Protein AF-A0AAQ4RNY3-F1 (afdb_monomer_lite)

Secondary structure (DSSP, 8-state):
---TT-----PPTT--HHHHHHHHHHHHHHHHHHHHT--SS---------TT-HHHHHHHHHHHHHHHHHHHHHHTT--

Sequence (79 aa):
MITDIQNESLPEPGEDPRVTRAKYFIRDEFLRISTASGDGRHYCYPHFTCAVDTENIRRVFNDCRDIIQRMHLRQYELL

pLDDT: mean 80.95, std 14.65, range [36.81, 96.31]

Structure (mmCIF, N/CA/C/O backbone):
data_AF-A0AAQ4RNY3-F1
#
_entry.id   AF-A0AAQ4RNY3-F1
#
loop_
_atom_site.group_PDB
_atom_site.id
_atom_site.type_symbol
_atom_site.label_atom_id
_atom_site.label_alt_id
_atom_site.label_comp_id
_atom_site.label_asym_id
_atom_site.label_entity_id
_atom_site.label_seq_id
_atom_site.pdbx_PDB_ins_code
_atom_site.Cartn_x
_atom_site.Cartn_y
_atom_site.Cartn_z
_atom_site.occupancy
_atom_site.B_iso_or_equiv
_atom_site.auth_seq_id
_atom_site.auth_comp_id
_atom_site.auth_asym_id
_atom_site.auth_atom_id
_atom_site.pdbx_PDB_model_num
ATOM 1 N N . MET A 1 1 ? -7.146 -9.409 17.938 1.00 36.81 1 MET A N 1
ATOM 2 C CA . MET A 1 1 ? -6.155 -9.904 16.959 1.00 36.81 1 MET A CA 1
ATOM 3 C C . MET A 1 1 ? -6.614 -9.418 15.589 1.00 36.81 1 MET A C 1
ATOM 5 O O . MET A 1 1 ? -7.294 -10.143 14.885 1.00 36.81 1 MET A O 1
ATOM 9 N N . ILE A 1 2 ? -6.382 -8.139 15.285 1.00 37.09 2 ILE A N 1
ATOM 10 C CA . ILE A 1 2 ? -6.786 -7.532 14.010 1.00 37.09 2 ILE A CA 1
ATOM 11 C C . ILE A 1 2 ? -5.500 -7.088 13.325 1.00 37.09 2 ILE A C 1
ATOM 13 O O . ILE A 1 2 ? -4.860 -6.129 13.750 1.00 37.09 2 ILE A O 1
ATOM 17 N N . THR A 1 3 ? -5.115 -7.843 12.305 1.00 38.59 3 THR A N 1
ATOM 18 C CA . THR A 1 3 ? -4.005 -7.598 11.375 1.00 38.59 3 THR A CA 1
ATOM 19 C C . THR A 1 3 ? -4.418 -6.699 10.193 1.00 38.59 3 THR A C 1
ATOM 21 O O . THR A 1 3 ? -3.648 -6.517 9.257 1.00 38.59 3 THR A O 1
ATOM 24 N N . ASP A 1 4 ? -5.609 -6.092 10.220 1.00 39.50 4 ASP A N 1
ATOM 25 C CA . ASP A 1 4 ? -6.302 -5.562 9.029 1.00 39.50 4 ASP A CA 1
ATOM 26 C C . ASP A 1 4 ? -5.942 -4.143 8.565 1.00 39.50 4 ASP A C 1
ATOM 28 O O . ASP A 1 4 ? -6.828 -3.395 8.155 1.00 39.50 4 ASP A O 1
ATOM 32 N N . ILE A 1 5 ? -4.661 -3.767 8.583 1.00 44.62 5 ILE A N 1
ATOM 33 C CA . ILE A 1 5 ? -4.108 -2.855 7.556 1.00 44.62 5 ILE A CA 1
ATOM 34 C C . ILE A 1 5 ? -2.634 -3.214 7.302 1.00 44.62 5 ILE A C 1
ATOM 36 O O . ILE A 1 5 ? -1.769 -2.349 7.189 1.00 44.62 5 ILE A O 1
ATOM 40 N N . GLN A 1 6 ? -2.300 -4.504 7.228 1.00 47.81 6 GLN A N 1
ATOM 41 C CA . GLN A 1 6 ? -1.226 -4.857 6.312 1.00 47.81 6 GLN A CA 1
ATOM 42 C C . GLN A 1 6 ? -1.869 -4.824 4.935 1.00 47.81 6 GLN A C 1
ATOM 44 O O . GLN A 1 6 ? -2.599 -5.736 4.562 1.00 47.81 6 GLN A O 1
ATOM 49 N N . ASN A 1 7 ? -1.644 -3.736 4.198 1.00 49.69 7 ASN A N 1
ATOM 50 C CA . ASN A 1 7 ? -1.679 -3.828 2.751 1.00 49.69 7 ASN A CA 1
ATOM 51 C C . ASN A 1 7 ? -0.599 -4.864 2.413 1.00 49.69 7 ASN A C 1
ATOM 53 O O . ASN A 1 7 ? 0.586 -4.526 2.322 1.00 49.69 7 ASN A O 1
ATOM 57 N N . GLU A 1 8 ? -0.974 -6.149 2.387 1.00 51.69 8 GLU A N 1
ATOM 58 C CA . GLU A 1 8 ? -0.175 -7.189 1.763 1.00 51.69 8 GLU A CA 1
ATOM 59 C C . GLU A 1 8 ? -0.089 -6.768 0.307 1.00 51.69 8 GLU A C 1
ATOM 61 O O . GLU A 1 8 ? -0.932 -7.089 -0.526 1.00 51.69 8 GLU A O 1
ATOM 66 N N . SER A 1 9 ? 0.907 -5.931 0.039 1.00 61.84 9 SER A N 1
ATOM 67 C CA . SER A 1 9 ? 1.333 -5.556 -1.289 1.00 61.84 9 SER A CA 1
ATOM 68 C C . SER A 1 9 ? 1.853 -6.839 -1.896 1.00 61.84 9 SER A C 1
ATOM 70 O O . SER A 1 9 ? 3.032 -7.186 -1.769 1.00 61.84 9 SER A O 1
ATOM 72 N N . LEU A 1 10 ? 0.919 -7.601 -2.465 1.00 68.50 10 LEU A N 1
ATOM 73 C CA . LEU A 1 10 ? 1.207 -8.824 -3.181 1.00 68.50 10 LEU A CA 1
ATOM 74 C C . LEU A 1 10 ? 2.397 -8.549 -4.106 1.00 68.50 10 LEU A C 1
ATOM 76 O O . LEU A 1 10 ? 2.519 -7.429 -4.619 1.00 68.50 10 LEU A O 1
ATOM 80 N N . PRO A 1 11 ? 3.308 -9.521 -4.273 1.00 77.94 11 PRO A N 1
ATOM 81 C CA . PRO A 1 11 ? 4.414 -9.367 -5.201 1.00 77.94 11 PRO A CA 1
ATOM 82 C C . PRO A 1 11 ? 3.876 -8.830 -6.525 1.00 77.94 11 PRO A C 1
ATOM 84 O O . PRO A 1 11 ? 2.876 -9.342 -7.037 1.00 77.94 11 PRO A O 1
ATOM 87 N N . GLU A 1 12 ? 4.498 -7.768 -7.036 1.00 83.44 12 GLU A N 1
ATOM 88 C CA . GLU A 1 12 ? 4.064 -7.179 -8.300 1.00 83.44 12 GLU A CA 1
ATOM 89 C C . GLU A 1 12 ? 4.117 -8.267 -9.390 1.00 83.44 12 GLU A C 1
ATOM 91 O O . GLU A 1 12 ? 5.013 -9.122 -9.352 1.00 83.44 12 GLU A O 1
ATOM 96 N N . PRO A 1 13 ? 3.180 -8.299 -10.355 1.00 86.69 13 PRO A N 1
ATOM 97 C CA . PRO A 1 13 ? 3.180 -9.325 -11.390 1.00 86.69 13 PRO A CA 1
ATOM 98 C C . PRO A 1 13 ? 4.531 -9.393 -12.117 1.00 86.69 13 PRO A C 1
ATOM 100 O O . PRO A 1 13 ? 4.976 -8.420 -12.721 1.00 86.69 13 PRO A O 1
ATOM 103 N N . GLY A 1 14 ? 5.186 -10.554 -12.060 1.00 90.44 14 GLY A N 1
ATOM 104 C CA . GLY A 1 14 ? 6.506 -10.760 -12.666 1.00 90.44 14 GLY A CA 1
ATOM 105 C C . GLY A 1 14 ? 7.696 -10.276 -11.827 1.00 90.44 14 GLY A C 1
ATOM 106 O O . GLY A 1 14 ? 8.820 -10.290 -12.326 1.00 90.44 14 GLY A O 1
ATOM 107 N N . GLU A 1 15 ? 7.488 -9.871 -10.571 1.00 91.06 15 GLU A N 1
ATOM 108 C CA . GLU A 1 15 ? 8.573 -9.525 -9.652 1.00 91.06 15 GLU A CA 1
ATOM 109 C C . GLU A 1 15 ? 9.469 -10.741 -9.367 1.00 91.06 15 GLU A C 1
ATOM 111 O O . GLU A 1 15 ? 8.999 -11.842 -9.072 1.00 91.06 15 GLU A O 1
ATOM 116 N N . ASP A 1 16 ? 10.786 -10.537 -9.448 1.00 95.88 16 ASP A N 1
ATOM 117 C CA . ASP A 1 16 ? 11.764 -11.571 -9.118 1.00 95.88 16 ASP A CA 1
ATOM 118 C C . ASP A 1 16 ? 11.601 -11.986 -7.640 1.00 95.88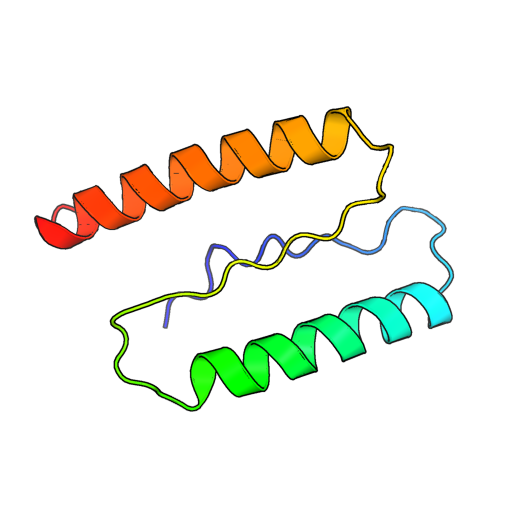 16 ASP A C 1
ATOM 120 O O . ASP A 1 16 ? 11.680 -11.123 -6.757 1.00 95.88 16 ASP A O 1
ATOM 124 N N . PRO A 1 17 ? 11.467 -13.290 -7.326 1.00 94.62 17 PRO A N 1
ATOM 125 C CA . PRO A 1 17 ? 11.325 -13.762 -5.949 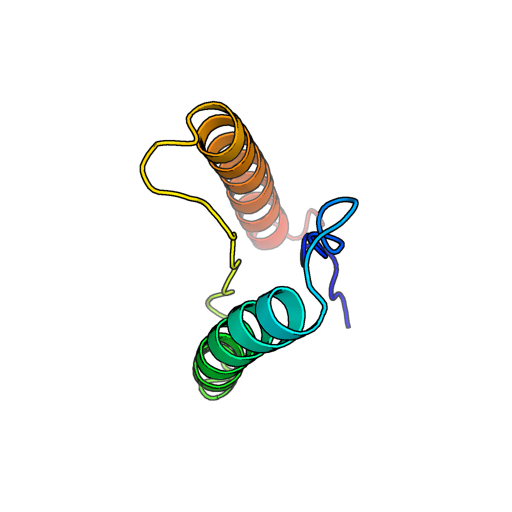1.00 94.62 17 PRO A CA 1
ATOM 126 C C . PRO A 1 17 ? 12.428 -13.276 -4.998 1.00 94.62 17 PRO A C 1
ATOM 128 O O . PRO A 1 17 ? 12.202 -13.137 -3.795 1.00 94.62 17 PRO A O 1
ATOM 131 N N . ARG A 1 18 ? 13.634 -12.995 -5.509 1.00 96.12 18 ARG A N 1
ATOM 132 C CA . ARG A 1 18 ? 14.745 -12.433 -4.726 1.00 96.12 18 ARG A CA 1
ATOM 133 C C . ARG A 1 18 ? 14.483 -10.984 -4.328 1.00 96.12 18 ARG A C 1
ATOM 135 O O . ARG A 1 18 ? 14.823 -10.607 -3.209 1.00 96.12 18 ARG A O 1
ATOM 142 N N . VAL A 1 19 ? 13.867 -10.198 -5.212 1.00 94.75 19 VAL A N 1
ATOM 143 C CA . VAL A 1 19 ? 13.451 -8.815 -4.937 1.00 94.75 19 VAL A CA 1
ATOM 144 C C . VAL A 1 19 ? 12.331 -8.815 -3.906 1.00 94.75 19 VAL A C 1
ATOM 146 O O . VAL A 1 19 ? 12.445 -8.114 -2.899 1.00 94.75 19 VAL A O 1
ATOM 149 N N . THR A 1 20 ? 11.318 -9.670 -4.084 1.00 92.88 20 THR A N 1
ATOM 150 C CA . THR A 1 20 ? 10.249 -9.853 -3.094 1.00 92.88 20 THR A CA 1
ATOM 151 C C . THR A 1 20 ? 10.834 -10.225 -1.733 1.00 92.88 20 THR A C 1
ATOM 153 O O . THR A 1 20 ? 10.563 -9.565 -0.733 1.00 92.88 20 THR A O 1
ATOM 156 N N . ARG A 1 21 ? 11.719 -11.225 -1.676 1.00 94.06 21 ARG A N 1
ATOM 157 C CA . ARG A 1 21 ? 12.359 -11.638 -0.421 1.00 94.06 21 ARG A CA 1
ATOM 158 C C . ARG A 1 21 ? 13.152 -10.503 0.229 1.00 94.06 21 ARG A C 1
ATOM 160 O O . ARG A 1 21 ? 13.066 -10.327 1.440 1.00 94.06 21 ARG A O 1
ATOM 167 N N . ALA A 1 22 ? 13.913 -9.736 -0.551 1.00 96.31 22 ALA A N 1
ATOM 168 C CA . ALA A 1 22 ? 14.728 -8.642 -0.032 1.00 96.31 22 ALA A CA 1
ATOM 169 C C . ALA A 1 22 ? 13.878 -7.497 0.543 1.00 96.31 22 ALA A C 1
ATOM 171 O O . ALA A 1 22 ? 14.132 -7.061 1.667 1.00 96.31 22 ALA A O 1
ATOM 172 N N . LYS A 1 23 ? 12.850 -7.027 -0.182 1.00 92.44 23 LYS A N 1
ATOM 173 C CA . LYS A 1 23 ? 12.006 -5.916 0.292 1.00 92.44 23 LYS A CA 1
ATOM 174 C C . LYS A 1 23 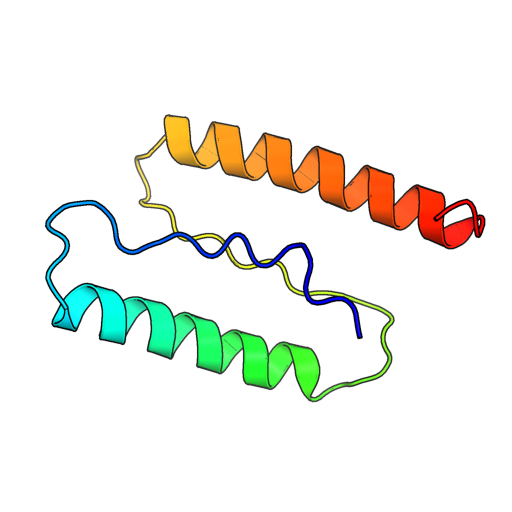? 11.214 -6.295 1.549 1.00 92.44 23 LYS A C 1
ATOM 176 O O . LYS A 1 23 ? 11.124 -5.499 2.482 1.00 92.44 23 LYS A O 1
ATOM 181 N N . TYR A 1 24 ? 10.715 -7.530 1.612 1.00 93.44 24 TYR A N 1
ATOM 182 C CA . TYR A 1 24 ? 9.984 -8.038 2.772 1.00 93.44 24 TYR A CA 1
ATOM 183 C C . TYR A 1 24 ? 10.888 -8.268 3.986 1.00 93.44 24 TYR A C 1
ATOM 185 O O . TYR A 1 24 ? 10.499 -7.908 5.091 1.00 93.44 24 TYR A O 1
ATOM 193 N N . PHE A 1 25 ? 12.120 -8.747 3.790 1.00 95.31 25 PHE A N 1
ATOM 194 C CA . PHE A 1 25 ? 13.101 -8.837 4.875 1.00 95.31 25 PHE A CA 1
ATOM 195 C C . PHE A 1 25 ? 13.338 -7.475 5.545 1.00 95.31 25 PHE A C 1
ATOM 197 O O . PHE A 1 25 ? 13.277 -7.366 6.766 1.00 95.31 25 PHE A O 1
ATOM 204 N N . ILE A 1 26 ? 13.546 -6.417 4.751 1.00 95.44 26 ILE A N 1
ATOM 205 C CA . ILE A 1 26 ? 13.743 -5.059 5.281 1.00 95.44 26 ILE A CA 1
ATOM 206 C C . ILE A 1 26 ? 12.502 -4.601 6.057 1.00 95.44 26 ILE A C 1
ATOM 208 O O . ILE A 1 26 ? 12.631 -4.119 7.180 1.00 95.44 26 ILE A O 1
ATOM 212 N N . ARG A 1 27 ? 11.300 -4.775 5.489 1.00 93.50 27 ARG A N 1
ATOM 213 C CA . ARG A 1 27 ? 10.030 -4.445 6.158 1.00 93.50 27 ARG A CA 1
ATOM 214 C C . ARG A 1 27 ? 9.911 -5.137 7.516 1.00 93.50 27 ARG A C 1
ATOM 216 O O . ARG A 1 27 ? 9.550 -4.492 8.498 1.00 93.50 27 ARG A O 1
ATOM 223 N N . ASP A 1 28 ? 10.205 -6.430 7.565 1.00 92.56 28 ASP A N 1
ATOM 224 C CA . ASP A 1 28 ? 10.028 -7.247 8.764 1.00 92.56 28 ASP A CA 1
ATOM 225 C C . ASP A 1 28 ? 10.992 -6.833 9.881 1.00 92.56 28 ASP A C 1
ATOM 227 O O . ASP A 1 28 ? 10.603 -6.822 11.048 1.00 92.56 28 ASP A O 1
ATOM 231 N N . GLU A 1 29 ? 12.203 -6.382 9.544 1.00 95.00 29 GLU A N 1
ATOM 232 C CA . GLU A 1 29 ? 13.129 -5.805 10.523 1.00 95.00 29 GLU A CA 1
ATOM 233 C C . GLU A 1 29 ? 12.589 -4.512 11.157 1.00 95.00 29 GLU A C 1
ATOM 235 O O . GLU A 1 29 ? 12.696 -4.329 12.373 1.00 95.00 29 GLU A O 1
ATOM 240 N N . PHE A 1 30 ? 11.938 -3.639 10.380 1.00 90.31 30 PHE A N 1
ATOM 241 C CA . PHE A 1 30 ? 11.260 -2.459 10.934 1.00 90.31 30 PHE A CA 1
ATOM 242 C C . PHE A 1 30 ? 10.051 -2.843 11.790 1.00 90.31 30 PHE A C 1
ATOM 244 O O . PHE A 1 30 ? 9.869 -2.297 12.883 1.00 90.31 30 PHE A O 1
ATOM 251 N N . LEU A 1 31 ? 9.244 -3.802 11.328 1.00 88.88 31 LEU A N 1
ATOM 252 C CA . LEU A 1 31 ? 8.083 -4.276 12.077 1.00 88.88 31 LEU A CA 1
ATOM 253 C C . LEU A 1 31 ? 8.499 -4.879 13.420 1.00 88.88 31 LEU A C 1
ATOM 255 O O . LEU A 1 31 ? 7.905 -4.526 14.438 1.00 88.88 31 LEU A O 1
ATOM 259 N N . ARG A 1 32 ? 9.569 -5.683 13.443 1.00 89.62 32 ARG A N 1
ATOM 260 C CA . ARG A 1 32 ? 10.145 -6.275 14.657 1.00 89.62 32 ARG A CA 1
ATOM 261 C C . ARG A 1 32 ? 10.467 -5.219 15.713 1.00 89.62 32 ARG A C 1
ATOM 263 O O . ARG A 1 32 ? 10.167 -5.425 16.887 1.00 89.62 32 ARG A O 1
ATOM 270 N N . ILE A 1 33 ? 11.040 -4.085 15.304 1.00 89.31 33 ILE A N 1
ATOM 271 C CA . ILE A 1 33 ? 11.315 -2.952 16.201 1.00 89.31 33 ILE A CA 1
ATOM 272 C C . ILE A 1 33 ? 10.006 -2.296 16.648 1.00 89.31 33 ILE A C 1
ATOM 274 O O . ILE A 1 33 ? 9.818 -2.049 17.838 1.00 89.31 33 ILE A O 1
ATOM 278 N N . SER A 1 34 ? 9.084 -2.044 15.715 1.00 84.88 34 SER A N 1
ATOM 279 C CA . SER A 1 34 ? 7.822 -1.355 16.009 1.00 84.88 34 SER A CA 1
ATOM 280 C C . SER A 1 34 ? 6.943 -2.100 17.019 1.00 84.88 34 SER A C 1
ATOM 282 O O . SER A 1 34 ? 6.262 -1.472 17.826 1.00 84.88 34 SER A O 1
ATOM 284 N N . THR A 1 35 ? 6.993 -3.434 17.023 1.00 83.56 35 THR A N 1
ATOM 285 C CA . THR A 1 35 ? 6.210 -4.274 17.937 1.00 83.56 35 THR A CA 1
ATOM 286 C C . THR A 1 35 ? 6.912 -4.545 19.265 1.00 83.56 35 THR A C 1
ATOM 288 O O . THR A 1 35 ? 6.258 -4.982 20.207 1.00 83.56 35 THR A O 1
ATOM 291 N N . ALA A 1 36 ? 8.222 -4.292 19.374 1.00 83.19 36 ALA A N 1
ATOM 292 C CA . ALA A 1 36 ? 8.995 -4.594 20.582 1.00 83.19 36 ALA A CA 1
ATOM 293 C C . ALA A 1 36 ? 8.588 -3.732 21.791 1.00 83.19 36 ALA A C 1
ATOM 295 O O . ALA A 1 36 ? 8.655 -4.200 22.925 1.00 83.19 36 ALA A O 1
ATOM 296 N N . SER A 1 37 ? 8.141 -2.493 21.556 1.00 72.38 37 SER A N 1
ATOM 297 C CA . SER A 1 37 ? 7.722 -1.565 22.618 1.00 72.38 37 SER A CA 1
ATOM 298 C C . SER A 1 37 ? 6.315 -1.852 23.163 1.00 72.38 37 SER A C 1
ATOM 300 O O . SER A 1 37 ? 6.011 -1.424 24.272 1.00 72.38 37 SER A O 1
ATOM 302 N N . GLY A 1 38 ? 5.473 -2.580 22.414 1.00 63.75 38 GLY A N 1
ATOM 303 C CA . GLY A 1 38 ? 4.273 -3.297 22.882 1.00 63.75 38 GLY A CA 1
ATOM 304 C C . GLY A 1 38 ? 3.146 -2.516 23.574 1.00 63.75 38 GLY A C 1
ATOM 305 O O . GLY A 1 38 ? 2.120 -3.109 23.887 1.00 63.75 38 GLY A O 1
ATOM 306 N N . ASP A 1 39 ? 3.289 -1.215 23.813 1.00 70.94 39 ASP A N 1
ATOM 307 C CA . ASP A 1 39 ? 2.334 -0.427 24.602 1.00 70.94 39 ASP A CA 1
ATOM 308 C C . ASP A 1 39 ? 1.007 -0.134 23.877 1.00 70.94 39 ASP A C 1
ATOM 310 O O . ASP A 1 39 ? 0.096 0.446 24.466 1.00 70.94 39 ASP A O 1
ATOM 314 N N . GLY A 1 40 ? 0.893 -0.524 22.602 1.00 68.44 40 GLY A N 1
ATOM 315 C CA . GLY A 1 40 ? -0.311 -0.361 21.786 1.00 68.44 40 GLY A CA 1
ATOM 316 C C . GLY A 1 40 ? -0.683 1.096 21.498 1.00 68.44 40 GLY A C 1
ATOM 317 O O . GLY A 1 40 ? -1.758 1.344 20.950 1.00 68.44 40 GLY A O 1
ATOM 318 N N . ARG A 1 41 ? 0.181 2.062 21.851 1.00 72.81 41 ARG A N 1
ATOM 319 C CA . ARG A 1 41 ? -0.088 3.499 21.678 1.00 72.81 41 ARG A CA 1
ATOM 320 C C . ARG A 1 41 ? 0.148 3.969 20.249 1.00 72.81 41 ARG A C 1
ATOM 322 O O . ARG A 1 41 ? -0.479 4.929 19.808 1.00 72.81 41 ARG A O 1
ATOM 329 N N . HIS A 1 42 ? 1.027 3.286 19.519 1.00 76.56 42 HIS A N 1
ATOM 330 C CA . HIS A 1 42 ? 1.368 3.612 18.140 1.00 76.56 42 HIS A CA 1
ATOM 331 C C . HIS A 1 42 ? 1.419 2.348 17.282 1.00 76.56 42 HIS A C 1
ATOM 333 O O . HIS A 1 42 ? 1.838 1.287 17.738 1.00 76.56 42 HIS A O 1
ATOM 339 N N . TYR A 1 43 ? 1.002 2.484 16.026 1.00 79.88 43 TYR A N 1
ATOM 340 C CA . TYR A 1 43 ? 1.013 1.417 15.028 1.00 79.88 43 TYR A CA 1
ATOM 341 C C . TYR A 1 43 ? 1.930 1.818 13.871 1.00 79.88 43 TYR A C 1
ATOM 343 O O . TYR A 1 43 ? 1.982 2.991 13.496 1.00 79.88 43 TYR A O 1
ATOM 351 N N . CYS A 1 44 ? 2.649 0.847 13.308 1.00 84.94 44 CYS A N 1
ATOM 352 C CA . CYS A 1 44 ? 3.485 1.033 12.126 1.00 84.94 44 CYS A CA 1
ATOM 353 C C . CYS A 1 44 ? 2.756 0.493 10.889 1.00 84.94 44 CYS A C 1
ATOM 355 O O . CYS A 1 44 ? 2.327 -0.660 10.885 1.00 84.94 44 CYS A O 1
ATOM 357 N N . TYR A 1 45 ? 2.635 1.323 9.851 1.00 85.94 45 TYR A N 1
ATOM 358 C CA . TYR A 1 45 ? 1.973 0.989 8.587 1.00 8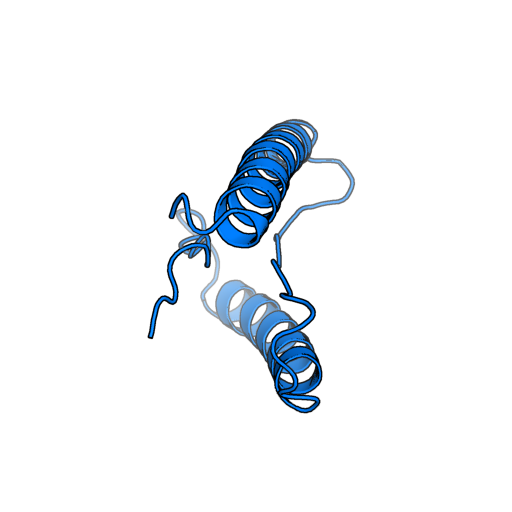5.94 45 TYR A CA 1
ATOM 359 C C . TYR A 1 45 ? 2.989 1.122 7.441 1.00 85.94 45 TYR A C 1
ATOM 361 O O . TYR A 1 45 ? 3.226 2.230 6.956 1.00 85.94 45 TYR A O 1
ATOM 369 N N . PRO A 1 46 ? 3.687 0.034 7.066 1.00 88.62 46 PRO A N 1
ATOM 370 C CA . PRO A 1 46 ? 4.722 0.093 6.042 1.00 88.62 46 PRO A CA 1
ATOM 371 C C . PRO A 1 46 ? 4.124 0.127 4.629 1.00 88.62 46 PRO A C 1
ATOM 373 O O . PRO A 1 46 ? 3.213 -0.635 4.314 1.00 88.62 46 PRO A O 1
ATOM 376 N N . HIS A 1 47 ? 4.712 0.944 3.752 1.00 87.50 47 HIS A N 1
ATOM 377 C CA . HIS A 1 47 ? 4.387 1.008 2.325 1.00 87.50 47 HIS A CA 1
ATOM 378 C C . HIS A 1 47 ? 5.663 0.862 1.486 1.00 87.50 47 HIS A C 1
ATOM 380 O O . HIS A 1 47 ? 6.682 1.484 1.793 1.00 87.50 47 HIS A O 1
ATOM 386 N N . PHE A 1 48 ? 5.615 0.065 0.415 1.00 88.50 48 PHE A N 1
ATOM 387 C CA . PHE A 1 48 ? 6.685 0.022 -0.584 1.00 88.50 48 PHE A CA 1
ATOM 388 C C . PHE A 1 48 ? 6.402 1.048 -1.681 1.00 88.50 48 PHE A C 1
ATOM 390 O O . PHE A 1 48 ? 5.355 0.994 -2.317 1.00 88.50 48 PHE A O 1
ATOM 397 N N . THR A 1 49 ? 7.353 1.944 -1.932 1.00 87.19 49 THR A N 1
ATOM 398 C CA . THR A 1 49 ? 7.293 2.940 -3.009 1.00 87.19 49 THR A CA 1
ATOM 399 C C . THR A 1 49 ? 8.654 3.041 -3.687 1.00 87.19 49 THR A C 1
ATOM 401 O O . THR A 1 49 ? 9.675 2.680 -3.096 1.00 87.19 49 THR A O 1
ATOM 404 N N . CYS A 1 50 ? 8.695 3.580 -4.905 1.00 84.31 50 CYS A N 1
ATOM 405 C CA . CYS A 1 50 ? 9.933 4.114 -5.465 1.00 84.31 50 CYS A CA 1
ATOM 406 C C . CYS A 1 50 ? 9.907 5.650 -5.438 1.00 84.31 50 CYS A C 1
ATOM 408 O O . CYS A 1 50 ? 8.847 6.260 -5.296 1.00 84.31 50 CYS A O 1
ATOM 410 N N . ALA A 1 51 ? 11.077 6.286 -5.544 1.00 81.69 51 ALA A N 1
ATOM 411 C CA . ALA A 1 51 ? 11.214 7.738 -5.381 1.00 81.69 51 ALA A CA 1
ATOM 412 C C . ALA A 1 51 ? 10.417 8.561 -6.411 1.00 81.69 51 ALA A C 1
ATOM 414 O O . ALA A 1 51 ? 10.122 9.727 -6.170 1.00 81.69 51 ALA A O 1
ATOM 415 N N . VAL A 1 52 ? 10.075 7.960 -7.553 1.00 88.00 52 VAL A N 1
ATOM 416 C CA . VAL A 1 52 ? 9.391 8.621 -8.674 1.00 88.00 52 VAL A CA 1
ATOM 417 C C . VAL A 1 52 ? 7.973 8.084 -8.919 1.00 88.00 52 VAL A C 1
ATOM 419 O O . VAL A 1 52 ? 7.314 8.511 -9.865 1.00 88.00 52 VAL A O 1
ATOM 422 N N . ASP A 1 53 ? 7.477 7.169 -8.079 1.00 82.06 53 ASP A N 1
ATOM 423 C CA . ASP A 1 53 ? 6.158 6.544 -8.249 1.00 82.06 53 ASP A CA 1
ATOM 424 C C . ASP A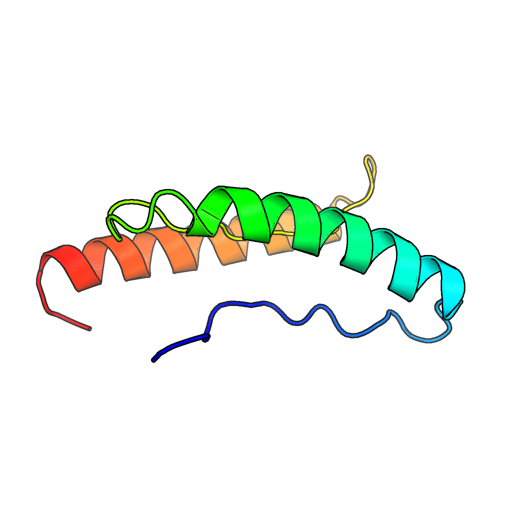 1 53 ? 5.036 7.418 -7.677 1.00 82.06 53 ASP A C 1
ATOM 426 O O . ASP A 1 53 ? 4.544 7.225 -6.567 1.00 82.06 53 ASP A O 1
ATOM 430 N N . THR A 1 54 ? 4.637 8.425 -8.449 1.00 86.31 54 THR A N 1
ATOM 431 C CA . THR A 1 54 ? 3.594 9.381 -8.042 1.00 86.31 54 THR A CA 1
ATOM 432 C C . THR A 1 54 ? 2.225 8.734 -7.801 1.00 86.31 54 THR A C 1
ATOM 434 O O . THR A 1 54 ? 1.470 9.202 -6.946 1.00 86.31 54 THR A O 1
ATOM 437 N N . GLU A 1 55 ? 1.908 7.641 -8.497 1.00 82.75 55 GLU A N 1
ATOM 438 C CA . GLU A 1 55 ? 0.639 6.925 -8.345 1.00 82.75 55 GLU A CA 1
ATOM 439 C C . GLU A 1 55 ? 0.625 6.078 -7.067 1.00 82.75 55 GLU A C 1
ATOM 441 O O . GLU A 1 55 ? -0.380 6.052 -6.353 1.00 82.75 55 GLU A O 1
ATOM 446 N N . ASN A 1 56 ? 1.747 5.449 -6.716 1.00 81.62 56 ASN A N 1
ATOM 447 C CA . ASN A 1 56 ? 1.906 4.788 -5.424 1.00 81.62 56 ASN A CA 1
ATOM 448 C C . ASN A 1 56 ? 1.832 5.798 -4.276 1.00 81.62 56 ASN A C 1
ATOM 450 O O . ASN A 1 56 ? 1.056 5.595 -3.346 1.00 81.62 56 ASN A O 1
ATOM 454 N N . ILE A 1 57 ? 2.499 6.953 -4.393 1.00 85.50 57 ILE A N 1
ATOM 455 C CA . ILE A 1 57 ? 2.390 8.024 -3.392 1.00 85.50 57 ILE A CA 1
ATOM 456 C C . ILE A 1 57 ? 0.934 8.468 -3.200 1.00 85.50 57 ILE A C 1
ATOM 458 O O . ILE A 1 57 ? 0.481 8.597 -2.062 1.00 85.50 57 ILE A O 1
ATOM 462 N N . ARG A 1 58 ? 0.152 8.625 -4.277 1.00 86.62 58 ARG A N 1
ATOM 463 C CA . ARG A 1 58 ? -1.285 8.933 -4.176 1.00 86.62 58 ARG A CA 1
ATOM 464 C C . ARG A 1 58 ? -2.051 7.877 -3.366 1.00 86.62 58 ARG A C 1
ATOM 466 O O . ARG A 1 58 ? -2.930 8.237 -2.583 1.00 86.62 58 ARG A O 1
ATOM 473 N N . ARG A 1 59 ? -1.732 6.590 -3.535 1.00 84.00 59 ARG A N 1
ATOM 474 C CA . ARG A 1 59 ? -2.342 5.488 -2.765 1.00 84.00 59 ARG A CA 1
ATOM 475 C C . ARG A 1 59 ? -1.925 5.529 -1.300 1.00 84.00 59 ARG A C 1
ATOM 477 O O . ARG A 1 59 ? -2.802 5.485 -0.449 1.00 84.00 59 ARG A O 1
ATOM 484 N N . VAL A 1 60 ? -0.640 5.742 -1.015 1.00 85.44 60 VAL A N 1
ATOM 485 C CA . VAL A 1 60 ? -0.135 5.922 0.357 1.00 85.44 60 VAL A CA 1
ATOM 486 C C . VAL A 1 60 ? -0.876 7.055 1.070 1.00 85.44 60 VAL A C 1
ATOM 488 O O . VAL A 1 60 ? -1.301 6.895 2.209 1.00 85.44 60 VAL A O 1
ATOM 491 N N . PHE A 1 61 ? -1.103 8.19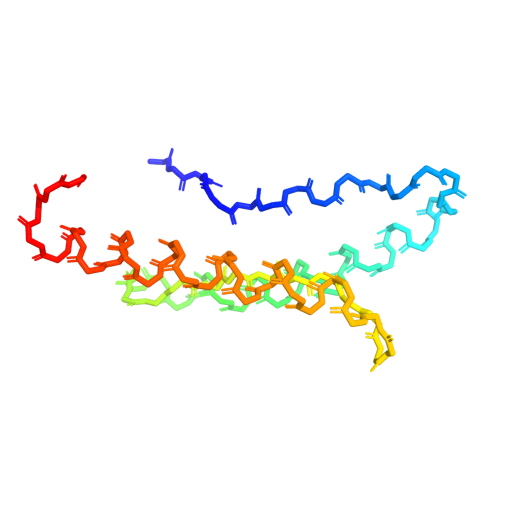0 0.402 1.00 87.75 61 PHE A N 1
ATOM 492 C CA . PHE A 1 61 ? -1.872 9.292 0.989 1.00 87.75 61 PHE A CA 1
ATOM 493 C C . PHE A 1 61 ? -3.331 8.921 1.293 1.00 87.75 61 PHE A C 1
ATOM 495 O O . PHE A 1 61 ? -3.858 9.341 2.326 1.00 87.75 61 PHE A O 1
ATOM 502 N N . ASN A 1 62 ? -3.980 8.135 0.430 1.00 85.25 62 ASN A N 1
ATOM 503 C CA . ASN A 1 62 ? -5.337 7.646 0.689 1.00 85.25 62 ASN A CA 1
ATOM 504 C C . ASN A 1 62 ? -5.367 6.664 1.866 1.00 85.25 62 ASN A C 1
ATOM 506 O O . ASN A 1 62 ? -6.204 6.815 2.751 1.00 85.25 62 ASN A O 1
ATOM 510 N N . ASP A 1 63 ? -4.419 5.729 1.926 1.00 84.69 63 ASP A N 1
ATOM 511 C CA . ASP A 1 63 ? -4.309 4.778 3.034 1.00 84.69 63 ASP A CA 1
ATOM 512 C C . ASP A 1 63 ? -4.087 5.521 4.363 1.00 84.69 63 ASP A C 1
ATOM 514 O O . ASP A 1 63 ? -4.768 5.257 5.356 1.00 84.69 63 ASP A O 1
ATOM 518 N N . CYS A 1 64 ? -3.206 6.530 4.377 1.00 86.19 64 CYS A N 1
ATOM 519 C CA . CYS A 1 64 ? -2.980 7.395 5.537 1.00 86.19 64 CYS A CA 1
ATOM 520 C C . CYS A 1 64 ? -4.259 8.100 6.008 1.00 86.19 64 CYS A C 1
ATOM 522 O O . CYS A 1 64 ? -4.492 8.207 7.214 1.00 86.19 64 CYS A O 1
ATOM 524 N N . ARG A 1 65 ? -5.102 8.579 5.082 1.00 89.00 65 ARG A N 1
ATOM 525 C CA . ARG A 1 65 ? -6.386 9.209 5.422 1.00 89.00 65 ARG A CA 1
ATOM 526 C C . ARG A 1 65 ? -7.288 8.232 6.175 1.00 89.00 65 ARG A C 1
ATOM 528 O O . ARG A 1 65 ? -7.802 8.585 7.238 1.00 89.00 65 ARG A O 1
ATOM 535 N N . ASP A 1 66 ? -7.445 7.022 5.653 1.00 83.50 66 ASP A N 1
ATOM 536 C CA . ASP A 1 66 ? -8.313 6.000 6.240 1.00 83.50 66 ASP A CA 1
ATOM 537 C C . ASP A 1 66 ? -7.773 5.515 7.596 1.00 83.50 66 ASP A C 1
ATOM 539 O O . ASP A 1 66 ? -8.539 5.335 8.546 1.00 83.50 66 ASP A O 1
ATOM 543 N N . ILE A 1 67 ? -6.449 5.376 7.728 1.00 85.19 67 ILE A N 1
ATOM 544 C CA . ILE A 1 67 ? -5.776 5.038 8.990 1.00 85.19 67 ILE A CA 1
ATOM 545 C C . ILE A 1 67 ? -6.066 6.093 10.061 1.00 85.19 67 ILE A C 1
ATOM 547 O O . ILE A 1 67 ? -6.500 5.744 11.160 1.00 85.19 67 ILE A O 1
ATOM 551 N N . ILE A 1 68 ? -5.861 7.377 9.754 1.00 86.00 68 ILE A N 1
ATOM 552 C CA . ILE A 1 68 ? -6.066 8.472 10.715 1.00 86.00 68 ILE A CA 1
ATOM 553 C C . ILE A 1 68 ? -7.531 8.528 11.159 1.00 86.00 68 ILE A C 1
ATOM 555 O O . ILE A 1 68 ? -7.813 8.673 12.350 1.00 86.00 68 ILE A O 1
ATOM 559 N N . GLN A 1 69 ? -8.469 8.351 10.226 1.00 85.69 69 GLN A N 1
ATOM 560 C CA . GLN A 1 69 ? -9.896 8.302 10.546 1.00 85.69 69 GLN A CA 1
ATOM 561 C C . GLN A 1 69 ? -10.239 7.121 11.459 1.00 85.69 69 GLN A C 1
ATOM 563 O O . GLN A 1 69 ? -10.929 7.303 12.462 1.00 85.69 69 GLN A O 1
ATOM 568 N N . ARG A 1 70 ? -9.720 5.922 11.169 1.00 83.25 70 ARG A N 1
ATOM 569 C CA . ARG A 1 70 ? -9.924 4.735 12.017 1.00 83.25 70 ARG A CA 1
ATOM 570 C C . ARG A 1 70 ? -9.312 4.907 13.406 1.00 83.25 70 ARG A C 1
ATOM 572 O O . ARG A 1 70 ? -9.931 4.505 14.388 1.00 83.25 70 ARG A O 1
ATOM 579 N N . MET A 1 71 ? -8.127 5.514 13.505 1.00 84.25 71 MET A N 1
ATOM 580 C CA . MET A 1 71 ? -7.506 5.837 14.793 1.00 84.25 71 MET A CA 1
ATOM 581 C C . MET A 1 71 ? -8.388 6.783 15.607 1.00 84.25 71 MET A C 1
ATOM 583 O O . MET A 1 71 ? -8.625 6.518 16.782 1.00 84.25 71 MET A O 1
ATOM 587 N N . HIS A 1 72 ? -8.917 7.836 14.980 1.00 86.62 72 HIS A N 1
ATOM 588 C CA . HIS A 1 72 ? -9.819 8.779 15.636 1.00 86.62 72 HIS A CA 1
ATOM 589 C C . HIS A 1 72 ? -11.100 8.096 16.131 1.00 86.62 72 HIS A C 1
ATOM 591 O O . HIS A 1 72 ? -11.464 8.250 17.289 1.00 86.62 72 HIS A O 1
ATOM 597 N N . LEU A 1 73 ? -11.751 7.276 15.302 1.00 86.50 73 LEU A N 1
ATOM 598 C CA . LEU A 1 73 ? -12.973 6.561 15.689 1.00 86.50 73 LEU A CA 1
ATOM 599 C C . LEU A 1 73 ? -12.750 5.578 16.851 1.00 86.50 73 LEU A C 1
ATOM 601 O O . LEU A 1 73 ? -13.580 5.515 17.757 1.00 86.50 73 LEU A O 1
ATOM 605 N N . ARG A 1 74 ? -11.613 4.865 16.877 1.00 83.75 74 ARG A N 1
ATOM 606 C CA . ARG A 1 74 ? -11.250 3.983 18.003 1.00 83.75 74 ARG A CA 1
ATOM 607 C C . ARG A 1 74 ? -11.081 4.737 19.321 1.00 83.75 74 ARG A C 1
ATOM 609 O O . ARG A 1 74 ? -11.394 4.178 20.363 1.00 83.75 74 ARG A O 1
ATOM 616 N N . GLN A 1 75 ? -10.611 5.988 19.298 1.00 81.62 75 GLN A N 1
ATOM 617 C CA . GLN A 1 75 ? -10.492 6.799 20.520 1.00 81.62 75 GLN A CA 1
ATOM 618 C C . GLN A 1 75 ? -11.848 7.088 21.179 1.00 81.62 75 GLN A C 1
ATOM 620 O O . GLN A 1 75 ? -11.885 7.354 22.376 1.00 81.62 75 GLN A O 1
ATOM 625 N N . TYR A 1 76 ? -12.941 7.021 20.414 1.00 88.94 76 TYR A N 1
ATOM 626 C CA . TYR A 1 76 ? -14.312 7.191 20.902 1.00 88.94 76 TYR A CA 1
ATOM 627 C C . TYR A 1 76 ? -15.077 5.866 21.023 1.00 88.94 76 TYR A C 1
ATOM 629 O O . TYR A 1 76 ? -16.294 5.895 21.174 1.00 88.94 76 TYR A O 1
ATOM 637 N N . GLU A 1 77 ? -14.391 4.719 20.923 1.00 82.38 77 GLU A N 1
ATOM 638 C CA . GLU A 1 77 ? -14.999 3.377 20.983 1.00 82.38 77 GLU A CA 1
ATOM 639 C C . GLU A 1 77 ? -16.104 3.151 19.927 1.00 82.38 77 GLU A C 1
ATOM 641 O O . GLU A 1 77 ? -17.029 2.365 20.118 1.00 82.38 77 GLU A O 1
ATOM 646 N N . LEU A 1 78 ? -16.011 3.840 18.782 1.00 81.38 78 LEU A N 1
ATOM 647 C CA . LEU A 1 78 ? -16.960 3.723 17.665 1.00 81.38 78 LEU A CA 1
ATOM 648 C C . LEU A 1 78 ? -16.574 2.625 16.651 1.00 81.38 78 LEU A C 1
ATOM 650 O O . LEU A 1 78 ? -17.229 2.497 15.615 1.00 81.38 78 LEU A O 1
ATOM 654 N N . LEU A 1 79 ? -15.498 1.873 16.921 1.00 69.69 79 LEU A N 1
ATOM 655 C CA . LEU A 1 79 ? -14.923 0.802 16.094 1.00 69.69 79 LEU A CA 1
ATOM 656 C C . LEU A 1 79 ? -14.328 -0.316 16.950 1.00 69.69 79 LEU A C 1
ATOM 658 O O . LEU A 1 79 ? -13.767 0.013 18.019 1.00 69.69 79 LEU A O 1
#

InterPro domains:
  IPR000367 G-protein alpha subunit, group S [PR00443] (19-33)
  IPR000367 G-protein alpha subunit, group S [PR00443] (34-47)
  IPR001019 Guanine nucleotide binding protein, alpha subunit [PS51882] (1-79)
  IPR001019 Guanine nucleotide binding protein, alpha subunit [PTHR10218] (19-76)
  IPR027417 P-loop containing nucleoside triphosphate hydrolase [G3DSA:3.40.50.300] (2-79)
  IPR027417 P-loop containing nucleoside triphosphate hydrolase [SSF52540] (14-77)

Radius of gyration: 14.6 Å; chains: 1; bounding box: 32×23×37 Å

Foldseek 3Di:
DDPPQPPPPDQDVPHDVVNVVVVVVVVVVVVVVVCPVPPPPDDDRDDDDDPPCVVSVVVVVVSVVVVVVVVVCVVVVND

Organism: NCBI:txid481459